Protein AF-A0A815EQN2-F1 (afdb_monomer)

Secondary structure (DSSP, 8-state):
-HHHHHHHHHHHHHHHHHHHGGGGGGSTTTGGG--HHHHHHHHHHSTT---HHHHHHHHHHTHHHHHT-SSHHHHHHHHHHTTHHHHTHHHHHHHHHHHHS---HHHHHHHHHHHHHHHHHHTS---HHHHHHHHHHHHSHHHHHHS-HHHHHHHHHHS------

Nearest PDB structures (foldseek):
  8kde-assembly1_G  TM=2.205E-01  e=4.064E+00  Chlamydomonas reinhardtii

Foldseek 3Di:
DLVVVVVVVVVVLVVVVVLCVLCPCQQLQNLVVDDLVSLVSLPVVQPPDPDSVVLVVLSVVCNVVSNPDPGLVVVLVVCVVVVCCVVNVVNNSSSVVVVPDPNPPPVVVVLSVVLVVVCVVVVDPDDPVVSVVVSVCVVVVVVVVVDDVVVVVVVVVPPPDPPPD

Radius of gyration: 22.88 Å; Cα contacts (8 Å, |Δi|>4): 79; chains: 1; bounding box: 59×30×54 Å

Sequence (165 aa):
MMDQLKSEYIDLLKALEEKLKPFSCLWPSKIPDFRKEDAEQIKIIVPGIDSSDLLYYDVQLLIDDLQNCSSIRDVMVLFSQHNYQKSYSRLYRVYVFIYTLPVTVASNEKAFSRLKLIKNYLRSKIFDERLMDLILCSSEKDLVDSLNLDELVTTWNTKPRRFLV

Solvent-accessible surface area (backbone atoms only — not comparable to full-atom values): 9677 Å² total; per-residue (Å²): 102,73,71,52,54,50,47,56,46,52,52,50,47,52,55,46,52,63,71,44,54,64,56,60,40,73,38,31,91,36,39,90,73,60,47,67,68,44,27,49,54,44,40,75,71,45,87,90,54,91,51,38,68,59,45,40,50,56,48,62,76,39,41,73,68,41,47,72,29,93,43,75,66,47,46,56,49,50,36,64,75,70,56,36,52,72,83,39,42,62,59,43,49,53,54,50,50,63,69,70,44,87,77,59,61,66,68,52,53,51,50,53,50,50,50,52,48,54,47,61,73,65,69,57,91,68,57,69,68,67,50,50,54,51,47,51,51,63,72,42,37,73,61,55,74,67,52,60,62,68,61,50,53,53,59,57,66,70,49,84,80,80,76,85,126

Mean predicted aligned error: 11.0 Å

Organism: NCBI:txid392030

pLDDT: mean 80.05, std 9.51, range [40.53, 91.0]

Structure (mmCIF, N/CA/C/O backbone):
data_AF-A0A815EQN2-F1
#
_entry.id   AF-A0A815EQN2-F1
#
loop_
_atom_site.group_PDB
_atom_site.id
_atom_site.type_symbol
_atom_site.label_atom_id
_atom_site.label_alt_id
_atom_site.label_comp_id
_atom_site.label_asym_id
_atom_site.label_entity_id
_atom_site.label_seq_id
_atom_site.pdbx_PDB_ins_code
_atom_site.Cartn_x
_atom_site.Cartn_y
_atom_site.Cartn_z
_atom_site.occupancy
_atom_site.B_iso_or_equiv
_atom_site.auth_seq_id
_atom_site.auth_comp_id
_atom_site.auth_asym_id
_atom_site.auth_atom_id
_atom_site.pdbx_PDB_model_num
ATOM 1 N N . MET A 1 1 ? -3.879 -9.001 27.480 1.00 63.19 1 MET A N 1
ATOM 2 C CA . MET A 1 1 ? -4.800 -8.581 26.403 1.00 63.19 1 MET A CA 1
ATOM 3 C C . MET A 1 1 ? -4.253 -7.405 25.583 1.00 63.19 1 MET A C 1
ATOM 5 O O . MET A 1 1 ? -3.713 -7.700 24.539 1.00 63.19 1 MET A O 1
ATOM 9 N N . MET A 1 2 ? -4.230 -6.126 26.014 1.00 66.69 2 MET A N 1
ATOM 10 C CA . MET A 1 2 ? -3.655 -5.043 25.161 1.00 66.69 2 MET A CA 1
ATOM 11 C C . MET A 1 2 ? -2.153 -5.225 24.873 1.00 66.69 2 MET A C 1
ATOM 13 O O . MET A 1 2 ? -1.731 -5.065 23.735 1.00 66.69 2 MET A O 1
ATOM 17 N N . ASP A 1 3 ? -1.354 -5.579 25.883 1.00 69.88 3 ASP A N 1
ATOM 18 C CA . ASP A 1 3 ? 0.088 -5.803 25.692 1.00 69.88 3 ASP A CA 1
ATOM 19 C C . ASP A 1 3 ? 0.368 -7.065 24.868 1.00 69.88 3 ASP A C 1
ATOM 21 O O . ASP A 1 3 ? 1.317 -7.101 24.096 1.00 69.88 3 ASP A O 1
ATOM 25 N N . GLN A 1 4 ? -0.518 -8.059 24.957 1.00 72.25 4 GLN A N 1
ATOM 26 C CA . GLN A 1 4 ? -0.467 -9.263 24.130 1.00 72.25 4 GLN A CA 1
ATOM 27 C C . GLN A 1 4 ? -0.814 -8.949 22.668 1.00 72.25 4 GLN A C 1
ATOM 29 O O . GLN A 1 4 ? -0.058 -9.315 21.782 1.00 72.25 4 GLN A O 1
ATOM 34 N N . LEU A 1 5 ? -1.879 -8.177 22.422 1.00 69.69 5 LEU A N 1
ATOM 35 C CA . LEU A 1 5 ? -2.274 -7.747 21.077 1.00 69.69 5 LEU A CA 1
ATOM 36 C C . LEU A 1 5 ? -1.205 -6.855 20.435 1.00 69.69 5 LEU A C 1
ATOM 38 O O . LEU A 1 5 ? -0.946 -6.950 19.242 1.00 69.69 5 LEU A O 1
ATOM 42 N N . LYS A 1 6 ? -0.544 -6.007 21.235 1.00 72.44 6 LYS A N 1
ATOM 43 C CA . LYS A 1 6 ? 0.628 -5.241 20.792 1.00 72.44 6 LYS A CA 1
ATOM 44 C C . LYS A 1 6 ? 1.806 -6.146 20.449 1.00 72.44 6 LYS A C 1
ATOM 46 O O . LYS A 1 6 ? 2.453 -5.887 19.446 1.00 72.44 6 LYS A O 1
ATOM 51 N N . SER A 1 7 ? 2.090 -7.165 21.261 1.00 75.50 7 SER A N 1
ATOM 52 C CA . SER A 1 7 ? 3.171 -8.120 20.989 1.00 75.50 7 SER A CA 1
ATOM 53 C C . SER A 1 7 ? 2.916 -8.885 19.693 1.00 75.50 7 SER A C 1
ATOM 55 O O . SER A 1 7 ? 3.743 -8.828 18.792 1.00 75.50 7 SER A O 1
ATOM 57 N N . GLU A 1 8 ? 1.740 -9.504 19.557 1.00 78.75 8 GLU A N 1
ATOM 58 C CA . GLU A 1 8 ? 1.330 -10.230 18.347 1.00 78.75 8 GLU A CA 1
ATOM 59 C C . GLU A 1 8 ? 1.381 -9.322 17.110 1.00 78.75 8 GLU A C 1
ATOM 61 O O . GLU A 1 8 ? 1.864 -9.720 16.054 1.00 78.75 8 GLU A O 1
ATOM 66 N N . TYR A 1 9 ? 0.955 -8.065 17.249 1.00 74.38 9 TYR A N 1
ATOM 67 C CA . TYR A 1 9 ? 1.032 -7.082 16.174 1.00 74.38 9 TYR A CA 1
ATOM 68 C C . TYR A 1 9 ? 2.471 -6.691 15.809 1.00 74.38 9 TYR A C 1
ATOM 70 O O . TYR A 1 9 ? 2.791 -6.591 14.628 1.00 74.38 9 TYR A O 1
ATOM 78 N N . ILE A 1 10 ? 3.351 -6.479 16.792 1.00 77.19 10 ILE A N 1
ATOM 79 C CA . ILE A 1 10 ? 4.775 -6.205 16.545 1.00 77.19 10 ILE A CA 1
ATOM 80 C C . ILE A 1 10 ? 5.420 -7.390 15.821 1.00 77.19 10 ILE A C 1
ATOM 82 O O . ILE A 1 10 ? 6.218 -7.185 14.908 1.00 77.19 10 ILE A O 1
ATOM 86 N N . ASP A 1 11 ? 5.062 -8.616 16.192 1.00 81.50 11 ASP A N 1
ATOM 87 C CA . ASP A 1 11 ? 5.580 -9.820 15.547 1.00 81.50 11 ASP A CA 1
ATOM 88 C C . ASP A 1 11 ? 5.057 -9.956 14.107 1.00 81.50 11 ASP A C 1
ATOM 90 O O . ASP A 1 11 ? 5.833 -10.264 13.199 1.00 81.50 11 ASP A O 1
ATOM 94 N N . LEU A 1 12 ? 3.785 -9.620 13.861 1.00 79.56 12 LEU A N 1
ATOM 95 C CA . LEU A 1 12 ? 3.228 -9.517 12.508 1.00 79.56 12 LEU A CA 1
ATOM 96 C C . LEU A 1 12 ? 3.915 -8.429 11.678 1.00 79.56 12 LEU A C 1
ATOM 98 O O . LEU A 1 12 ? 4.218 -8.67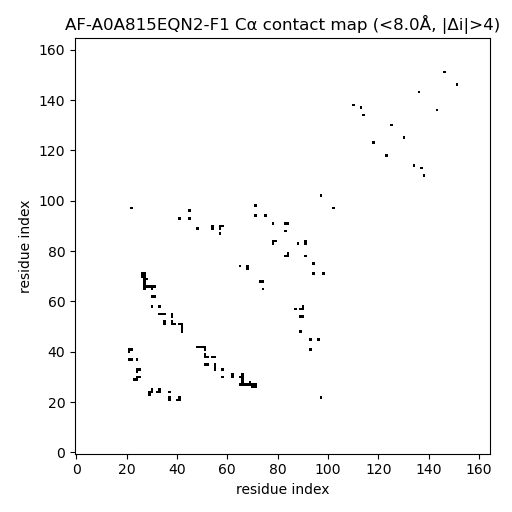0 10.511 1.00 79.56 12 LEU A O 1
ATOM 102 N N . LEU A 1 13 ? 4.183 -7.257 12.259 1.00 73.69 13 LEU A N 1
ATOM 103 C CA . LEU A 1 13 ? 4.896 -6.178 11.575 1.00 73.69 13 LEU A CA 1
ATOM 104 C C . LEU A 1 13 ? 6.311 -6.596 11.197 1.00 73.69 13 LEU A C 1
ATOM 106 O O . LEU A 1 13 ? 6.696 -6.402 10.050 1.00 73.69 13 LEU A O 1
ATOM 110 N N . LYS A 1 14 ? 7.057 -7.219 12.113 1.00 79.56 14 LYS A N 1
ATOM 111 C CA . LYS A 1 14 ? 8.397 -7.743 11.814 1.00 79.56 14 LYS A CA 1
ATOM 112 C C . LYS A 1 14 ? 8.344 -8.770 10.687 1.00 79.56 14 LYS A C 1
ATOM 114 O O . LYS A 1 14 ? 9.111 -8.669 9.736 1.00 79.56 14 LYS A O 1
ATOM 119 N N . ALA A 1 15 ? 7.412 -9.722 10.755 1.00 81.06 15 ALA A N 1
ATOM 120 C CA . ALA A 1 15 ? 7.241 -10.729 9.711 1.00 81.06 15 ALA A CA 1
ATOM 121 C C . ALA A 1 15 ? 6.865 -10.105 8.355 1.00 81.06 15 ALA A C 1
ATOM 123 O O . ALA A 1 15 ? 7.302 -10.580 7.305 1.00 81.06 15 ALA A O 1
ATOM 124 N N . LEU A 1 16 ? 6.061 -9.040 8.366 1.00 75.94 16 LEU A N 1
ATOM 125 C CA . LEU A 1 16 ? 5.688 -8.297 7.169 1.00 75.94 16 LEU A CA 1
ATOM 126 C C . LEU A 1 16 ? 6.883 -7.508 6.619 1.00 75.94 16 LEU A C 1
ATOM 128 O O . LEU A 1 16 ? 7.169 -7.626 5.435 1.00 75.94 16 LEU A O 1
ATOM 132 N N . GLU A 1 17 ? 7.630 -6.789 7.456 1.00 77.06 17 GLU A N 1
ATOM 133 C CA . GLU A 1 17 ? 8.863 -6.093 7.064 1.00 77.06 17 GLU A CA 1
ATOM 134 C C . GLU A 1 17 ? 9.874 -7.048 6.427 1.00 77.06 17 GLU A C 1
ATOM 136 O O . GLU A 1 17 ? 10.435 -6.731 5.379 1.00 77.06 17 GLU A O 1
ATOM 141 N N . GLU A 1 18 ? 10.061 -8.245 6.990 1.00 80.88 18 GLU A N 1
ATOM 142 C CA . GLU A 1 18 ? 10.927 -9.265 6.394 1.00 80.88 18 GLU A CA 1
ATOM 143 C C . GLU A 1 18 ? 10.459 -9.697 5.007 1.00 80.88 18 GLU A C 1
ATOM 145 O O . GLU A 1 18 ? 11.268 -9.769 4.081 1.00 80.88 18 GLU A O 1
ATOM 150 N N . LYS A 1 19 ? 9.152 -9.926 4.846 1.00 79.75 19 LYS A N 1
ATOM 151 C CA . LYS A 1 19 ? 8.551 -10.255 3.547 1.00 79.75 19 LYS A CA 1
ATOM 152 C C . LYS A 1 19 ? 8.585 -9.089 2.562 1.00 79.75 19 LYS A C 1
ATOM 154 O O . LYS A 1 19 ? 8.493 -9.324 1.362 1.00 79.75 19 LYS A O 1
ATOM 159 N N . LEU A 1 20 ? 8.713 -7.854 3.047 1.00 78.56 20 LEU A N 1
ATOM 160 C CA . LEU A 1 20 ? 8.768 -6.650 2.222 1.00 78.56 20 LEU A CA 1
ATOM 161 C C . LEU A 1 20 ? 10.184 -6.208 1.844 1.00 78.56 20 LEU A C 1
ATOM 163 O O . LEU A 1 20 ? 10.317 -5.397 0.927 1.00 78.56 20 LEU A O 1
ATOM 167 N N . LYS A 1 21 ? 11.234 -6.757 2.475 1.00 80.44 21 LYS A N 1
ATOM 168 C CA . LYS A 1 21 ? 12.644 -6.496 2.116 1.00 80.44 21 LYS A CA 1
ATOM 169 C C . LYS A 1 21 ? 12.901 -6.532 0.594 1.00 80.44 21 LYS A C 1
ATOM 171 O O . LYS A 1 21 ? 13.560 -5.603 0.116 1.00 80.44 21 LYS A O 1
ATOM 176 N N . PRO A 1 22 ? 12.344 -7.490 -0.180 1.00 82.44 22 PRO A N 1
ATOM 177 C CA . PRO A 1 22 ? 12.545 -7.556 -1.630 1.00 82.44 22 PRO A CA 1
ATOM 178 C C . PRO A 1 22 ? 12.003 -6.358 -2.416 1.00 82.44 22 PRO A C 1
ATOM 180 O O . PRO A 1 22 ? 12.491 -6.077 -3.499 1.00 82.44 22 PRO A O 1
ATOM 183 N N . PHE A 1 23 ? 11.022 -5.615 -1.894 1.00 82.31 23 PHE A N 1
ATOM 184 C CA . PHE A 1 23 ? 10.476 -4.442 -2.589 1.00 82.31 23 PHE A CA 1
ATOM 185 C C . PHE A 1 23 ? 11.299 -3.173 -2.355 1.00 82.31 23 PHE A C 1
ATOM 187 O O . PHE A 1 23 ? 11.044 -2.163 -3.004 1.00 82.31 23 PHE A O 1
ATOM 194 N N . SER A 1 24 ? 12.286 -3.192 -1.451 1.00 80.81 24 SER A N 1
ATOM 195 C CA . SER A 1 24 ? 13.073 -2.000 -1.102 1.00 80.81 24 SER A CA 1
ATOM 196 C C . SER A 1 24 ? 13.859 -1.406 -2.279 1.00 80.81 24 SER A C 1
ATOM 198 O O . SER A 1 24 ? 14.152 -0.209 -2.269 1.00 80.81 24 SER A O 1
ATOM 200 N N . CYS A 1 25 ? 14.153 -2.207 -3.306 1.00 83.50 25 CYS A N 1
ATOM 201 C CA . CYS A 1 25 ? 14.785 -1.778 -4.554 1.00 83.50 25 CYS A CA 1
ATOM 202 C C . CYS A 1 25 ? 13.841 -1.002 -5.492 1.00 83.50 25 CYS A C 1
ATOM 204 O O . CYS A 1 25 ? 14.311 -0.343 -6.406 1.00 83.50 25 CYS A O 1
ATOM 206 N N . LEU A 1 26 ? 12.523 -1.015 -5.259 1.00 84.38 26 LEU A N 1
ATOM 207 C CA . LEU A 1 26 ? 11.534 -0.310 -6.094 1.00 84.38 26 LEU A CA 1
ATOM 208 C C . LEU A 1 26 ? 11.273 1.135 -5.653 1.00 84.38 26 LEU A C 1
ATOM 210 O O . LEU A 1 26 ? 10.407 1.820 -6.209 1.00 84.38 26 LEU A O 1
ATOM 214 N N . TRP A 1 27 ? 11.993 1.599 -4.631 1.00 84.56 27 TRP A N 1
ATOM 215 C CA . TRP A 1 27 ? 11.969 2.998 -4.231 1.00 84.56 27 TRP A CA 1
ATOM 216 C C . TRP A 1 27 ? 12.683 3.833 -5.293 1.00 84.56 27 TRP A C 1
ATOM 218 O O . TRP A 1 27 ? 13.767 3.431 -5.710 1.00 84.56 27 TRP A O 1
ATOM 228 N N . PRO A 1 28 ? 12.161 5.017 -5.667 1.00 83.50 28 PRO A N 1
ATOM 229 C CA . PRO A 1 28 ? 12.796 5.886 -6.661 1.00 83.50 28 PRO A CA 1
ATOM 230 C C . PRO A 1 28 ? 14.300 6.115 -6.452 1.00 83.50 28 PRO A C 1
ATOM 232 O O . PRO A 1 28 ? 15.070 6.118 -7.400 1.00 83.50 28 PRO A O 1
ATOM 235 N N . SER A 1 29 ? 14.746 6.218 -5.198 1.00 83.12 29 SER A N 1
ATOM 236 C CA . SER A 1 29 ? 16.158 6.412 -4.849 1.00 83.12 29 SER A CA 1
ATOM 237 C C . SER A 1 29 ? 17.050 5.178 -5.016 1.00 83.12 29 SER A C 1
ATOM 239 O O . SER A 1 29 ? 18.267 5.321 -5.055 1.00 83.12 29 SER A O 1
ATOM 241 N N . LYS A 1 30 ? 16.472 3.974 -5.064 1.00 85.25 30 LYS A N 1
ATOM 242 C CA . LYS A 1 30 ? 17.183 2.686 -5.155 1.00 85.25 30 LYS A CA 1
ATOM 243 C C . LYS A 1 30 ? 16.887 1.924 -6.444 1.00 85.25 30 LYS A C 1
ATOM 245 O O . LYS A 1 30 ? 17.515 0.902 -6.697 1.00 85.25 30 LYS A O 1
ATOM 250 N N . ILE A 1 31 ? 15.969 2.433 -7.263 1.00 85.19 31 ILE A N 1
ATOM 251 C CA . ILE A 1 31 ? 15.591 1.814 -8.529 1.00 85.19 31 ILE A CA 1
ATOM 252 C C . ILE A 1 31 ? 16.741 1.679 -9.538 1.00 85.19 31 ILE A C 1
ATOM 254 O O . ILE A 1 31 ? 16.728 0.683 -10.260 1.00 85.19 31 ILE A O 1
ATOM 258 N N . PRO A 1 32 ? 17.770 2.561 -9.560 1.00 83.62 32 PRO A N 1
ATOM 259 C CA . PRO A 1 32 ? 18.944 2.367 -10.415 1.00 83.62 32 P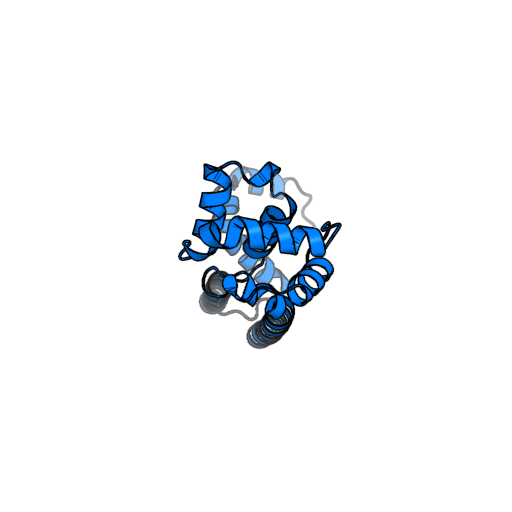RO A CA 1
ATOM 260 C C . PRO A 1 32 ? 19.676 1.040 -10.170 1.00 83.62 32 PRO A C 1
ATOM 262 O O . PRO A 1 32 ? 20.255 0.475 -11.095 1.00 83.62 32 PRO A O 1
ATOM 265 N N . ASP A 1 33 ? 19.613 0.513 -8.945 1.00 85.12 33 ASP A N 1
ATOM 266 C CA . ASP A 1 33 ? 20.300 -0.716 -8.542 1.00 85.12 33 ASP A CA 1
ATOM 267 C C . ASP A 1 33 ? 19.465 -1.988 -8.782 1.00 85.12 33 ASP A C 1
ATOM 269 O O . ASP A 1 33 ? 19.879 -3.073 -8.369 1.00 85.12 33 ASP A O 1
ATOM 273 N N . PHE A 1 34 ? 18.297 -1.882 -9.429 1.00 87.19 34 PHE A N 1
ATOM 274 C CA . PHE A 1 34 ? 17.364 -2.996 -9.617 1.00 87.19 34 PHE A CA 1
ATOM 275 C C . PHE A 1 34 ? 17.954 -4.115 -10.490 1.00 87.19 34 PHE A C 1
ATOM 277 O O . PHE A 1 34 ? 18.317 -3.894 -11.653 1.00 87.19 34 PHE A O 1
ATOM 284 N N . ARG A 1 35 ? 18.008 -5.340 -9.950 1.00 87.19 35 ARG A N 1
ATOM 285 C CA . ARG A 1 35 ? 18.583 -6.519 -10.620 1.00 87.19 35 ARG A CA 1
ATOM 286 C C . ARG A 1 35 ? 17.524 -7.524 -11.049 1.00 87.19 35 ARG A C 1
ATOM 288 O O . ARG A 1 35 ? 16.364 -7.482 -10.647 1.00 87.19 35 ARG A O 1
ATOM 295 N N . LYS A 1 36 ? 17.952 -8.492 -11.863 1.00 86.06 36 LYS A N 1
ATOM 296 C CA . LYS A 1 36 ? 17.099 -9.617 -12.263 1.00 86.06 36 LYS A CA 1
ATOM 297 C C . LYS A 1 36 ? 16.693 -10.487 -11.075 1.00 86.06 36 LYS A C 1
ATOM 299 O O . LYS A 1 36 ? 15.549 -10.928 -11.029 1.00 86.06 36 LYS A O 1
ATOM 304 N N . GLU A 1 37 ? 17.588 -10.675 -10.101 1.00 86.31 37 GLU A N 1
ATOM 305 C CA . GLU A 1 37 ? 17.280 -11.445 -8.890 1.00 86.31 37 GLU A CA 1
ATOM 306 C C . GLU A 1 37 ? 16.121 -10.815 -8.095 1.00 86.31 37 GLU A C 1
ATOM 308 O O . GLU A 1 37 ? 15.257 -11.524 -7.578 1.00 86.31 37 GLU A O 1
ATOM 313 N N . ASP A 1 38 ? 16.045 -9.482 -8.055 1.00 86.38 38 ASP A N 1
ATOM 314 C CA . ASP A 1 38 ? 14.963 -8.768 -7.371 1.00 86.38 38 ASP A CA 1
ATOM 315 C C . ASP A 1 38 ? 13.611 -9.021 -8.055 1.00 86.38 38 ASP A C 1
ATOM 317 O O . ASP A 1 38 ? 12.597 -9.259 -7.395 1.00 86.38 38 ASP A O 1
ATOM 321 N N . ALA A 1 39 ? 13.593 -9.046 -9.391 1.00 85.81 39 ALA A N 1
ATOM 322 C CA . ALA A 1 39 ? 12.390 -9.349 -10.164 1.00 85.81 39 ALA A CA 1
ATOM 323 C C . ALA A 1 39 ? 11.881 -10.783 -9.926 1.00 85.81 39 ALA A C 1
ATOM 325 O O . ALA A 1 39 ? 10.667 -11.017 -9.918 1.00 85.81 39 ALA A O 1
ATOM 326 N N . GLU A 1 40 ? 12.782 -11.744 -9.707 1.00 86.69 40 GLU A N 1
ATOM 327 C CA . GLU A 1 40 ? 12.418 -13.114 -9.330 1.00 86.69 40 GLU A CA 1
ATOM 328 C C . GLU A 1 40 ? 11.779 -13.164 -7.939 1.00 86.69 40 GLU A C 1
ATOM 330 O O . GLU A 1 40 ? 10.730 -13.792 -7.767 1.00 86.69 40 GLU A O 1
ATOM 335 N N . GLN A 1 41 ? 12.346 -12.444 -6.966 1.00 85.81 41 GLN A N 1
ATOM 336 C CA . GLN A 1 41 ? 11.777 -12.355 -5.618 1.00 85.81 41 GLN A CA 1
ATOM 337 C C . GLN A 1 41 ? 10.394 -11.691 -5.626 1.00 85.81 41 GLN A C 1
ATOM 339 O O . GLN A 1 41 ? 9.462 -12.185 -4.986 1.00 85.81 41 GLN A O 1
ATOM 344 N N . ILE A 1 42 ? 10.223 -10.614 -6.396 1.00 85.88 42 ILE A N 1
ATOM 345 C CA . ILE A 1 42 ? 8.939 -9.913 -6.529 1.00 85.88 42 ILE A CA 1
ATOM 346 C C . ILE A 1 42 ? 7.880 -10.817 -7.165 1.00 85.88 42 ILE A C 1
ATOM 348 O O . ILE A 1 42 ? 6.736 -10.826 -6.705 1.00 85.88 42 ILE A O 1
ATOM 352 N N . LYS A 1 43 ? 8.246 -11.619 -8.173 1.00 86.19 43 LYS A N 1
ATOM 353 C CA . LYS A 1 43 ? 7.325 -12.568 -8.818 1.00 86.19 43 LYS A CA 1
ATOM 354 C C . LYS A 1 43 ? 6.768 -13.607 -7.838 1.00 86.19 43 LYS A C 1
ATOM 356 O O . LYS A 1 43 ? 5.614 -14.002 -7.977 1.00 86.19 43 LYS A O 1
ATOM 361 N N . ILE A 1 44 ? 7.560 -14.046 -6.858 1.00 85.31 44 ILE A N 1
ATOM 362 C CA . ILE A 1 44 ? 7.106 -15.008 -5.839 1.00 85.31 44 ILE A CA 1
ATOM 363 C C . ILE A 1 44 ? 6.029 -14.387 -4.940 1.00 85.31 44 ILE A C 1
ATOM 365 O O . ILE A 1 44 ? 5.107 -15.078 -4.509 1.00 85.31 44 ILE A O 1
ATOM 369 N N . ILE A 1 45 ? 6.142 -13.089 -4.651 1.00 83.94 45 ILE A N 1
ATOM 370 C CA . ILE A 1 45 ? 5.288 -12.413 -3.671 1.00 83.94 45 ILE A CA 1
ATOM 371 C C . ILE A 1 45 ? 4.032 -11.824 -4.318 1.00 83.94 45 ILE A C 1
ATOM 373 O O . ILE A 1 45 ? 2.949 -11.901 -3.738 1.00 83.94 45 ILE A O 1
ATOM 377 N N . VAL A 1 46 ? 4.162 -11.221 -5.503 1.00 84.94 46 VAL A N 1
ATOM 378 C CA . VAL A 1 46 ? 3.057 -10.526 -6.170 1.00 84.94 46 VAL A CA 1
ATOM 379 C C . VAL A 1 46 ? 2.294 -11.499 -7.075 1.00 84.94 46 VAL A C 1
ATOM 381 O O . VAL A 1 46 ? 2.833 -11.959 -8.085 1.00 84.94 46 VAL A O 1
ATOM 384 N N . PRO A 1 47 ? 1.017 -11.795 -6.776 1.00 81.19 47 PRO A N 1
ATOM 385 C CA . PRO A 1 47 ? 0.247 -12.747 -7.560 1.00 81.19 47 PRO A CA 1
ATOM 386 C C . PRO A 1 47 ? -0.071 -12.207 -8.963 1.00 81.19 47 PRO A C 1
ATOM 388 O O . PRO A 1 47 ? -0.534 -11.075 -9.138 1.00 81.19 47 PRO A O 1
ATOM 391 N N . GLY A 1 48 ? 0.104 -13.067 -9.969 1.00 80.31 48 GLY A N 1
ATOM 392 C CA . GLY A 1 48 ? -0.259 -12.794 -11.362 1.00 80.31 48 GLY A CA 1
ATOM 393 C C . GLY A 1 48 ? 0.797 -12.047 -12.179 1.00 80.31 48 GLY A C 1
ATOM 394 O O . GLY A 1 48 ? 0.432 -11.374 -13.142 1.00 80.31 48 GLY A O 1
ATOM 395 N N . ILE A 1 49 ? 2.074 -12.142 -11.797 1.00 83.75 49 ILE A N 1
ATOM 396 C CA . ILE A 1 49 ? 3.207 -11.767 -12.653 1.00 83.75 49 ILE A CA 1
ATOM 397 C C . ILE A 1 49 ? 3.678 -13.005 -13.424 1.00 83.75 49 ILE A C 1
ATOM 399 O O . ILE A 1 49 ? 4.215 -13.949 -12.843 1.00 83.75 49 ILE A O 1
ATOM 403 N N . ASP A 1 50 ? 3.514 -12.983 -14.745 1.00 81.06 50 ASP A N 1
ATOM 404 C CA . ASP A 1 50 ? 3.799 -14.146 -15.595 1.00 81.06 50 ASP A CA 1
ATOM 405 C C . ASP A 1 50 ? 5.311 -14.356 -15.813 1.00 81.06 50 ASP A C 1
ATOM 407 O O . ASP A 1 50 ? 5.819 -15.482 -15.774 1.00 81.06 50 ASP A O 1
ATOM 411 N N . SER A 1 51 ? 6.079 -13.273 -15.971 1.00 85.12 51 SER A N 1
ATOM 412 C CA . SER A 1 51 ? 7.515 -13.328 -16.292 1.00 85.12 51 SER A CA 1
ATOM 413 C C . SER A 1 51 ? 8.316 -12.274 -15.526 1.00 85.12 51 SER A C 1
ATOM 415 O O . SER A 1 51 ? 8.026 -11.083 -15.627 1.00 85.12 51 SER A O 1
ATOM 417 N N . SER A 1 52 ? 9.346 -12.716 -14.795 1.00 86.25 52 SER A N 1
ATOM 418 C CA . SER A 1 52 ? 10.284 -11.852 -14.060 1.00 86.25 52 SER A CA 1
ATOM 419 C C . SER A 1 52 ? 11.187 -11.056 -15.004 1.00 86.25 52 SER A C 1
ATOM 421 O O . SER A 1 52 ? 11.395 -9.870 -14.777 1.00 86.25 52 SER A O 1
ATOM 423 N N . ASP A 1 53 ? 11.645 -11.653 -16.110 1.00 87.12 53 ASP A N 1
ATOM 424 C CA . ASP A 1 53 ? 12.463 -10.947 -17.107 1.00 87.12 53 ASP A CA 1
ATOM 425 C C . ASP A 1 53 ? 11.736 -9.735 -17.698 1.00 87.12 53 ASP A C 1
ATOM 427 O O . ASP A 1 53 ? 12.311 -8.658 -17.813 1.00 87.12 53 ASP A O 1
ATOM 431 N N . LEU A 1 54 ? 10.450 -9.884 -18.035 1.00 86.94 54 LEU A N 1
ATOM 432 C CA . LEU A 1 54 ? 9.656 -8.779 -18.576 1.00 86.94 54 LEU A CA 1
ATOM 433 C C . LEU A 1 54 ? 9.463 -7.664 -17.548 1.00 86.94 54 LEU A C 1
ATOM 435 O O . LEU A 1 54 ? 9.516 -6.499 -17.916 1.00 86.94 54 LEU A O 1
ATOM 439 N N . LEU A 1 55 ? 9.287 -8.009 -16.268 1.00 88.00 55 LEU A N 1
ATOM 440 C CA . LEU A 1 55 ? 9.252 -7.016 -15.195 1.00 88.00 55 LEU A CA 1
ATOM 441 C C . LEU A 1 55 ? 10.583 -6.257 -15.101 1.00 88.00 55 LEU A C 1
ATOM 443 O O . LEU A 1 55 ? 10.577 -5.037 -14.976 1.00 88.00 55 LEU A O 1
ATOM 447 N N . TYR A 1 56 ? 11.714 -6.959 -15.198 1.00 89.69 56 TYR A N 1
ATOM 448 C CA . TYR A 1 56 ? 13.034 -6.331 -15.198 1.00 89.69 56 TYR A CA 1
ATOM 449 C C . TYR A 1 56 ? 13.210 -5.349 -16.362 1.00 89.69 56 TYR A C 1
ATOM 451 O O . TYR A 1 56 ? 13.668 -4.226 -16.152 1.00 89.69 56 TYR A O 1
ATOM 459 N N . TYR A 1 57 ? 12.792 -5.730 -17.571 1.00 89.12 57 TYR A N 1
ATOM 460 C CA . TYR A 1 57 ? 12.834 -4.825 -18.719 1.00 89.12 57 TYR A CA 1
ATOM 461 C C . TYR A 1 57 ? 11.872 -3.639 -18.575 1.00 89.12 57 TYR A C 1
ATOM 463 O O . TYR A 1 57 ? 12.261 -2.525 -18.911 1.00 89.12 57 TYR A O 1
ATOM 471 N N . ASP A 1 58 ? 10.665 -3.843 -18.035 1.00 89.88 58 ASP A N 1
ATOM 472 C CA . ASP A 1 58 ? 9.716 -2.752 -17.764 1.00 89.88 58 ASP A CA 1
ATOM 473 C C . ASP A 1 58 ? 10.326 -1.707 -16.811 1.00 89.88 58 ASP A C 1
ATOM 475 O O . ASP A 1 58 ? 10.191 -0.507 -17.044 1.00 89.88 58 ASP A O 1
ATOM 479 N N . VAL A 1 59 ? 11.021 -2.157 -15.756 1.00 89.19 59 VAL A N 1
ATOM 480 C CA . VAL A 1 59 ? 11.714 -1.268 -14.806 1.00 89.19 59 VAL A CA 1
ATOM 481 C C . VAL A 1 59 ? 12.866 -0.536 -15.485 1.00 89.19 59 VAL A C 1
ATOM 483 O O . VAL A 1 59 ? 12.985 0.674 -15.322 1.00 89.19 59 VAL A O 1
ATOM 486 N N . GLN A 1 60 ? 13.686 -1.236 -16.273 1.00 89.88 60 GLN A N 1
ATOM 487 C CA . GLN A 1 60 ? 14.825 -0.612 -16.950 1.00 89.88 60 GLN A CA 1
ATOM 488 C C . GLN A 1 60 ? 14.415 0.416 -18.008 1.00 89.88 60 GLN A C 1
ATOM 490 O O . GLN A 1 60 ? 15.076 1.438 -18.157 1.00 89.88 60 GLN A O 1
ATOM 495 N N . LEU A 1 61 ? 13.305 0.187 -18.712 1.00 89.38 61 LEU A N 1
ATOM 496 C CA . LEU A 1 61 ? 12.778 1.144 -19.689 1.00 89.38 61 LEU A CA 1
ATOM 497 C C . LEU A 1 61 ? 12.277 2.441 -19.045 1.00 89.38 61 LEU A C 1
ATOM 499 O O . LEU A 1 61 ? 12.327 3.489 -19.680 1.00 89.38 61 LEU A O 1
ATOM 503 N N . LEU A 1 62 ? 11.781 2.368 -17.809 1.00 88.81 62 LEU A N 1
ATOM 504 C CA . LEU A 1 62 ? 11.209 3.501 -17.080 1.00 88.81 62 LEU A CA 1
ATOM 505 C C . LEU A 1 62 ? 12.129 4.029 -15.977 1.00 88.81 62 LEU A C 1
ATOM 507 O O . LEU A 1 62 ? 11.699 4.847 -15.168 1.00 88.81 62 LEU A O 1
ATOM 511 N N . ILE A 1 63 ? 13.383 3.578 -15.916 1.00 88.38 63 ILE A N 1
ATOM 512 C CA . ILE A 1 63 ? 14.271 3.876 -14.789 1.00 88.38 63 ILE A CA 1
ATOM 513 C C . ILE A 1 63 ? 14.485 5.381 -14.612 1.00 88.38 63 ILE A C 1
ATOM 515 O O . ILE A 1 63 ? 14.447 5.876 -13.486 1.00 88.38 63 ILE A O 1
ATOM 519 N N . ASP A 1 64 ? 14.592 6.112 -15.725 1.00 87.62 64 ASP A N 1
ATOM 520 C CA . ASP A 1 64 ? 14.778 7.559 -15.735 1.00 87.62 64 ASP A CA 1
ATOM 521 C C . ASP A 1 64 ? 13.541 8.314 -15.235 1.00 87.62 64 ASP A C 1
ATOM 523 O O . ASP A 1 64 ? 13.652 9.256 -14.452 1.00 87.62 64 ASP A O 1
ATOM 527 N N . ASP A 1 65 ? 12.349 7.874 -15.629 1.00 86.69 65 ASP A N 1
ATOM 528 C CA . ASP A 1 65 ? 11.086 8.460 -15.174 1.00 86.69 65 ASP A CA 1
ATOM 529 C C . ASP A 1 65 ? 10.838 8.157 -13.687 1.00 86.69 65 ASP A C 1
ATOM 531 O O . ASP A 1 65 ? 10.367 9.006 -12.922 1.00 86.69 65 ASP A O 1
ATOM 535 N N . LEU A 1 66 ? 11.191 6.945 -13.254 1.00 86.19 66 LEU A N 1
ATOM 536 C CA . LEU A 1 66 ? 10.986 6.476 -11.888 1.00 86.19 66 LEU A CA 1
ATOM 537 C C . LEU A 1 66 ? 11.964 7.110 -10.898 1.00 86.19 66 LEU A C 1
ATOM 539 O O . LEU A 1 66 ? 11.528 7.487 -9.812 1.00 86.19 66 LEU A O 1
ATOM 543 N N . GLN A 1 67 ? 13.246 7.272 -11.247 1.00 87.62 67 GLN A N 1
ATOM 544 C CA . GLN A 1 67 ? 14.238 7.899 -10.358 1.00 87.62 67 GLN A CA 1
ATOM 545 C C . GLN A 1 67 ? 13.944 9.384 -10.093 1.00 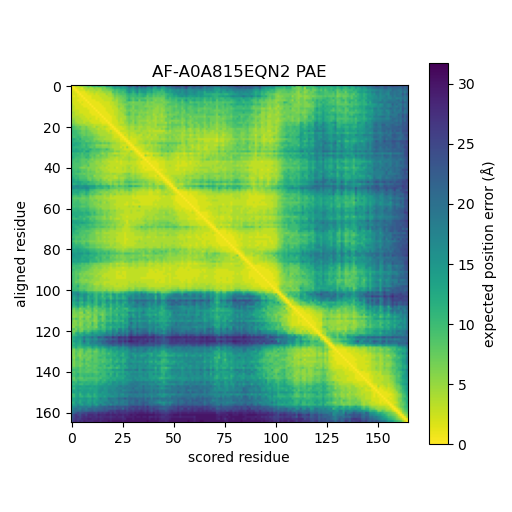87.62 67 GLN A C 1
ATOM 547 O O . GLN A 1 67 ? 14.313 9.913 -9.047 1.00 87.62 67 GLN A O 1
ATOM 552 N N . ASN A 1 68 ? 13.244 10.048 -11.020 1.00 87.50 68 ASN A N 1
ATOM 553 C CA . ASN A 1 68 ? 12.836 11.446 -10.883 1.00 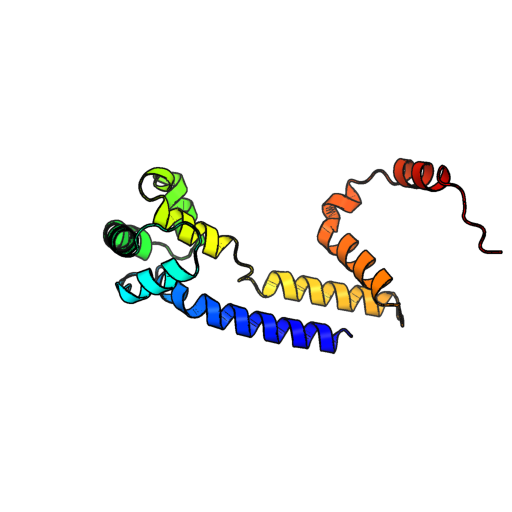87.50 68 ASN A CA 1
ATOM 554 C C . ASN A 1 68 ? 11.682 11.641 -9.882 1.00 87.50 68 ASN A C 1
ATOM 556 O O . ASN A 1 68 ? 11.382 12.771 -9.491 1.00 87.50 68 ASN A O 1
ATOM 560 N N . CYS A 1 69 ? 11.024 10.562 -9.450 1.00 86.81 69 CYS A N 1
ATOM 561 C CA . CYS A 1 69 ? 9.957 10.623 -8.459 1.00 86.81 69 CYS A CA 1
ATOM 562 C C . CYS A 1 69 ? 10.526 10.773 -7.038 1.00 86.81 69 CYS A C 1
ATOM 564 O O . CYS A 1 69 ? 11.477 10.097 -6.658 1.00 86.81 69 CYS A O 1
ATOM 566 N N . SER A 1 70 ? 9.909 11.609 -6.196 1.00 83.38 70 SER A N 1
ATOM 567 C CA . SER A 1 70 ? 10.358 11.768 -4.801 1.00 83.38 70 SER A CA 1
ATOM 568 C C . SER A 1 70 ? 9.793 10.689 -3.868 1.00 83.38 70 SER A C 1
ATOM 570 O O . SER A 1 70 ? 10.373 10.368 -2.829 1.00 83.38 70 SER A O 1
ATOM 572 N N . SER A 1 71 ? 8.657 10.100 -4.246 1.00 85.19 71 SER A N 1
ATOM 573 C CA . SER A 1 71 ? 7.936 9.111 -3.453 1.00 85.19 71 SER A CA 1
ATOM 574 C C . SER A 1 71 ? 7.208 8.086 -4.326 1.00 85.19 71 SER A C 1
ATOM 576 O O . SER A 1 71 ? 6.932 8.321 -5.500 1.00 85.19 71 SER A O 1
ATOM 578 N N . ILE A 1 72 ? 6.807 6.958 -3.728 1.00 84.31 72 ILE A N 1
ATOM 579 C CA . ILE A 1 72 ? 5.962 5.945 -4.395 1.00 84.31 72 ILE A CA 1
ATOM 580 C C . ILE A 1 72 ? 4.610 6.539 -4.826 1.00 84.31 72 ILE A C 1
ATOM 582 O O . ILE A 1 72 ? 4.032 6.126 -5.829 1.00 84.31 72 ILE A O 1
ATOM 586 N N . ARG A 1 73 ? 4.097 7.538 -4.095 1.00 85.25 73 ARG A N 1
ATOM 587 C CA . ARG A 1 73 ? 2.876 8.252 -4.489 1.00 85.25 73 ARG A CA 1
ATOM 588 C C . ARG A 1 73 ? 3.070 8.962 -5.827 1.00 85.25 73 ARG A C 1
ATOM 590 O O . ARG A 1 73 ? 2.175 8.894 -6.663 1.00 85.25 73 ARG A O 1
ATOM 597 N N . ASP A 1 74 ? 4.219 9.596 -6.032 1.00 87.94 74 ASP A N 1
ATOM 598 C CA . ASP A 1 74 ? 4.513 10.309 -7.279 1.00 87.94 74 ASP A CA 1
ATOM 599 C C . ASP A 1 74 ? 4.618 9.335 -8.452 1.00 87.94 74 ASP A C 1
ATOM 601 O O . ASP A 1 74 ? 4.081 9.614 -9.520 1.00 87.94 74 ASP A O 1
ATOM 605 N N . VAL A 1 75 ? 5.175 8.141 -8.217 1.00 88.38 75 VAL A N 1
ATOM 606 C CA . VAL A 1 75 ? 5.160 7.052 -9.205 1.00 88.38 75 VAL A CA 1
ATOM 607 C C . VAL A 1 75 ? 3.720 6.710 -9.605 1.00 88.38 75 VAL A C 1
ATOM 609 O O . VAL A 1 75 ? 3.396 6.648 -10.787 1.00 88.38 75 VAL A O 1
ATOM 612 N N . MET A 1 76 ? 2.803 6.562 -8.647 1.00 87.75 76 MET A N 1
ATOM 613 C CA . MET A 1 76 ? 1.394 6.271 -8.955 1.00 87.75 76 MET A CA 1
ATOM 614 C C . MET A 1 76 ? 0.703 7.399 -9.741 1.00 87.75 76 MET A C 1
ATOM 616 O O . MET A 1 76 ? -0.141 7.136 -10.608 1.00 87.75 76 MET A O 1
ATOM 620 N N . VAL A 1 77 ? 1.069 8.654 -9.467 1.00 88.62 77 VAL A N 1
ATOM 621 C CA . VAL A 1 77 ? 0.591 9.820 -10.223 1.00 88.62 77 VAL A CA 1
ATOM 622 C C . VAL A 1 77 ? 1.126 9.785 -11.656 1.00 88.62 77 VAL A C 1
ATOM 624 O O . VAL A 1 77 ? 0.333 9.924 -12.586 1.00 88.62 77 VAL A O 1
ATOM 627 N N . LEU A 1 78 ? 2.416 9.494 -11.845 1.00 89.06 78 LEU A N 1
ATOM 628 C CA . LEU A 1 78 ? 3.057 9.358 -13.156 1.00 89.06 78 LEU A CA 1
ATOM 629 C C . LEU A 1 78 ? 2.358 8.290 -14.009 1.00 89.06 78 LEU A C 1
ATOM 631 O O . LEU A 1 78 ? 1.972 8.549 -15.150 1.00 89.06 78 LEU A O 1
ATOM 635 N N . PHE A 1 79 ? 2.080 7.116 -13.435 1.00 89.00 79 PHE A N 1
ATOM 636 C CA . PHE A 1 79 ? 1.365 6.044 -14.141 1.00 89.00 79 PHE A CA 1
ATOM 637 C C . PHE A 1 79 ? -0.031 6.463 -14.609 1.00 89.00 79 PHE A C 1
ATOM 639 O O . PHE A 1 79 ? -0.496 6.012 -15.660 1.00 89.00 79 PHE A O 1
ATOM 646 N N . SER A 1 80 ? -0.694 7.318 -13.832 1.00 87.00 80 SER A N 1
ATOM 647 C CA . SER A 1 80 ? -2.029 7.831 -14.143 1.00 87.00 80 SER A CA 1
ATOM 648 C C . SER A 1 80 ? -1.985 8.946 -15.192 1.00 87.00 80 SER A C 1
ATOM 650 O O . SER A 1 80 ? -2.841 8.986 -16.070 1.00 87.00 80 SER A O 1
ATOM 652 N N . GLN A 1 81 ? -0.975 9.817 -15.147 1.00 86.94 81 GLN A N 1
ATOM 653 C CA . GLN A 1 81 ? -0.801 10.920 -16.098 1.00 86.94 81 GLN A CA 1
ATOM 654 C C . GLN A 1 81 ? -0.419 10.429 -17.498 1.00 86.94 81 GLN A C 1
ATOM 656 O O . GLN A 1 81 ? -0.966 10.907 -18.490 1.00 86.94 81 GLN A O 1
ATOM 661 N N . HIS A 1 82 ? 0.475 9.442 -17.583 1.00 83.81 82 HIS A N 1
ATOM 662 C CA . HIS A 1 82 ? 0.988 8.930 -18.857 1.00 83.81 82 HIS A CA 1
ATOM 663 C C . HIS A 1 82 ? 0.217 7.713 -19.399 1.00 83.81 82 HIS A C 1
ATOM 665 O O . HIS A 1 82 ? 0.601 7.140 -20.417 1.00 83.81 82 HIS A O 1
ATOM 671 N N . ASN A 1 83 ? -0.878 7.297 -18.745 1.00 82.00 83 ASN A N 1
ATOM 672 C CA . ASN A 1 83 ? -1.654 6.093 -19.089 1.00 82.00 83 ASN A CA 1
ATOM 673 C C . ASN A 1 83 ? -0.812 4.798 -19.171 1.00 82.00 83 ASN A C 1
ATOM 675 O O . ASN A 1 83 ? -1.178 3.835 -19.852 1.00 82.00 83 ASN A O 1
ATOM 679 N N . TYR A 1 84 ? 0.291 4.730 -18.421 1.00 85.94 84 TYR A N 1
ATOM 680 C CA . TYR A 1 84 ? 1.198 3.576 -18.373 1.00 85.94 84 TYR A CA 1
ATOM 681 C C . TYR A 1 84 ? 0.586 2.334 -17.721 1.00 85.94 84 TYR A C 1
ATOM 683 O O . TYR A 1 84 ? 1.128 1.241 -17.855 1.00 85.94 84 TYR A O 1
ATOM 691 N N . GLN A 1 85 ? -0.585 2.467 -17.097 1.00 82.50 85 GLN A N 1
ATOM 692 C CA . GLN A 1 85 ? -1.341 1.367 -16.490 1.00 82.50 85 GLN A CA 1
ATOM 693 C C . GLN A 1 85 ? -1.576 0.191 -17.455 1.00 82.50 85 GLN A C 1
ATOM 695 O O . GLN A 1 85 ? -1.545 -0.966 -17.036 1.00 82.50 85 GLN A O 1
ATOM 700 N N . LYS A 1 86 ? -1.809 0.475 -18.746 1.00 82.69 86 LYS A N 1
ATOM 701 C CA . LYS A 1 86 ? -2.037 -0.564 -19.766 1.00 82.69 86 LYS A CA 1
ATOM 702 C C . LYS A 1 86 ? -0.734 -1.089 -20.361 1.00 82.69 86 LYS A C 1
ATOM 704 O O . LYS A 1 86 ? -0.579 -2.299 -20.483 1.00 82.69 86 LYS A O 1
ATOM 709 N N . SER A 1 87 ? 0.186 -0.191 -20.710 1.00 84.44 87 SER A N 1
ATOM 710 C CA . SER A 1 87 ? 1.456 -0.545 -21.359 1.00 84.44 87 SER A CA 1
ATOM 711 C C . SER A 1 87 ? 2.396 -1.311 -20.425 1.00 84.44 87 SER A C 1
ATOM 713 O O . SER A 1 87 ? 3.038 -2.265 -20.851 1.00 84.44 87 SER A O 1
ATOM 715 N N . TYR A 1 88 ? 2.408 -0.949 -19.140 1.00 87.94 88 TYR A N 1
ATOM 716 C CA . TYR A 1 88 ? 3.263 -1.523 -18.100 1.00 87.94 88 TYR A CA 1
ATOM 717 C C . TYR A 1 88 ? 2.420 -2.130 -16.975 1.00 87.94 88 TYR A C 1
ATOM 719 O O . TYR A 1 88 ? 2.596 -1.836 -15.790 1.00 87.94 88 TYR A O 1
ATOM 727 N N . SER A 1 89 ? 1.469 -2.990 -17.348 1.00 87.62 89 SER A N 1
ATOM 728 C CA . SER A 1 89 ? 0.508 -3.590 -16.415 1.00 87.62 89 SER A CA 1
ATOM 729 C C . SER A 1 89 ? 1.171 -4.398 -15.293 1.00 87.62 89 SER A C 1
ATOM 731 O O . SER A 1 89 ? 0.680 -4.392 -14.166 1.00 87.62 89 SER A O 1
ATOM 733 N N . ARG A 1 90 ? 2.311 -5.051 -15.560 1.00 89.94 90 ARG A N 1
ATOM 734 C CA . ARG A 1 90 ? 3.094 -5.791 -14.553 1.00 89.94 90 ARG A CA 1
ATOM 735 C C . ARG A 1 90 ? 3.657 -4.854 -13.491 1.00 89.94 90 ARG A C 1
ATOM 737 O O . ARG A 1 90 ? 3.391 -5.046 -12.308 1.00 89.94 90 ARG A O 1
ATOM 744 N N . LEU A 1 91 ? 4.380 -3.822 -13.921 1.00 88.88 91 LEU A N 1
ATOM 745 C CA . LEU A 1 91 ? 4.988 -2.845 -13.024 1.00 88.88 91 LEU A CA 1
ATOM 746 C C . LEU A 1 91 ? 3.926 -2.060 -12.243 1.00 88.88 91 LEU A C 1
ATOM 748 O O . LEU A 1 91 ? 4.043 -1.893 -11.030 1.00 88.88 91 LEU A O 1
ATOM 752 N N . TYR A 1 92 ? 2.832 -1.676 -12.904 1.00 89.38 92 TYR A N 1
ATOM 7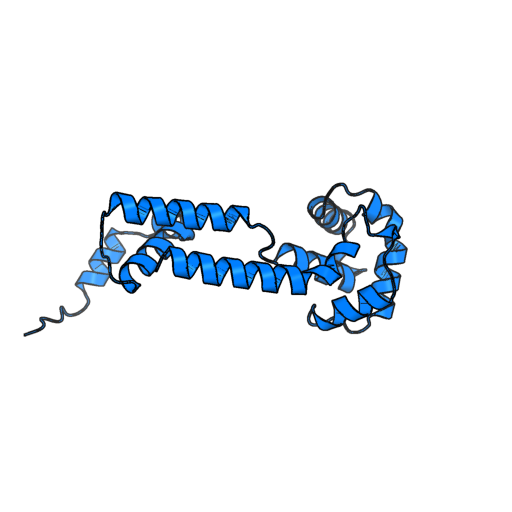53 C CA . TYR A 1 92 ? 1.697 -1.038 -12.242 1.00 89.38 92 TYR A CA 1
ATOM 754 C C . TYR A 1 92 ? 1.103 -1.925 -11.139 1.00 89.38 92 TYR A C 1
ATOM 756 O O . TYR A 1 92 ? 0.853 -1.448 -10.035 1.00 89.38 92 TYR A O 1
ATOM 764 N N . ARG A 1 93 ? 0.926 -3.229 -11.393 1.00 88.88 93 ARG A N 1
ATOM 765 C CA . ARG A 1 93 ? 0.422 -4.172 -10.380 1.00 88.88 93 ARG A CA 1
ATOM 766 C C . ARG A 1 93 ? 1.352 -4.294 -9.181 1.00 88.88 93 ARG A C 1
ATOM 768 O O . ARG A 1 93 ? 0.854 -4.370 -8.062 1.00 88.88 93 ARG A O 1
ATOM 775 N N . VAL A 1 94 ? 2.667 -4.281 -9.395 1.00 89.00 94 VAL A N 1
ATOM 776 C CA . VAL A 1 94 ? 3.647 -4.268 -8.298 1.00 89.00 94 VAL A CA 1
ATOM 777 C C . VAL A 1 94 ? 3.474 -3.013 -7.442 1.00 89.00 94 VAL A C 1
ATOM 779 O O . VAL A 1 94 ? 3.366 -3.119 -6.222 1.00 89.00 94 VAL A O 1
ATOM 782 N N . TYR A 1 95 ? 3.369 -1.834 -8.058 1.00 87.94 95 TYR A N 1
ATOM 783 C CA . TYR A 1 95 ? 3.180 -0.590 -7.309 1.00 87.94 95 TYR A CA 1
ATOM 784 C C . TYR A 1 95 ? 1.824 -0.506 -6.606 1.00 87.94 95 TYR A C 1
ATOM 786 O O . TYR A 1 95 ? 1.769 -0.067 -5.458 1.00 87.94 95 TYR A O 1
ATOM 794 N N . VAL A 1 96 ? 0.745 -0.992 -7.228 1.00 87.25 96 VAL A N 1
ATOM 795 C CA . VAL A 1 96 ? -0.559 -1.139 -6.563 1.00 87.25 96 VAL A CA 1
ATOM 796 C C . VAL A 1 96 ? -0.437 -2.068 -5.362 1.00 87.25 96 VAL A C 1
ATOM 798 O O . VAL A 1 96 ? -0.914 -1.719 -4.288 1.00 87.25 96 VAL A O 1
ATOM 801 N N . PHE A 1 97 ? 0.239 -3.209 -5.509 1.00 86.81 97 PHE A N 1
ATOM 802 C CA . PHE A 1 97 ? 0.451 -4.147 -4.410 1.00 86.81 97 PHE A CA 1
ATOM 803 C C . PHE A 1 97 ? 1.168 -3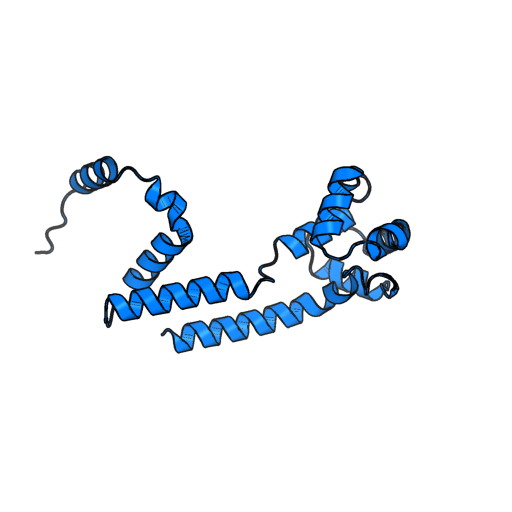.467 -3.237 1.00 86.81 97 PHE A C 1
ATOM 805 O O . PHE A 1 97 ? 0.646 -3.477 -2.124 1.00 86.81 97 PHE A O 1
ATOM 812 N N . ILE A 1 98 ? 2.282 -2.773 -3.494 1.00 83.38 98 ILE A N 1
ATOM 813 C CA . ILE A 1 98 ? 3.012 -1.990 -2.481 1.00 83.38 98 ILE A CA 1
ATOM 814 C C . ILE A 1 98 ? 2.120 -0.926 -1.835 1.00 83.38 98 ILE A C 1
ATOM 816 O O . ILE A 1 98 ? 2.175 -0.737 -0.622 1.00 83.38 98 ILE A O 1
ATOM 820 N N . TYR A 1 99 ? 1.275 -0.257 -2.618 1.00 79.50 99 TYR A N 1
ATOM 821 C CA . TYR A 1 99 ? 0.373 0.778 -2.115 1.00 79.50 99 TYR A CA 1
ATOM 822 C C . TYR A 1 99 ? -0.764 0.217 -1.248 1.00 79.50 99 TYR A C 1
ATOM 824 O O . TYR A 1 99 ? -1.208 0.874 -0.310 1.00 79.50 99 TYR A O 1
ATOM 832 N N . THR A 1 100 ? -1.234 -0.995 -1.551 1.00 78.81 100 THR A N 1
ATOM 833 C CA . THR A 1 100 ? -2.267 -1.693 -0.767 1.00 78.81 100 THR A CA 1
ATOM 834 C C . THR A 1 100 ? -1.722 -2.380 0.479 1.00 78.81 100 THR A C 1
ATOM 836 O O . THR A 1 100 ? -2.493 -2.713 1.379 1.00 78.81 100 THR A O 1
ATOM 839 N N . LEU A 1 101 ? -0.410 -2.612 0.547 1.00 75.25 101 LEU A N 1
ATOM 840 C CA . LEU A 1 101 ? 0.203 -3.214 1.719 1.00 75.25 101 LEU A CA 1
ATOM 841 C C . LEU A 1 101 ? 0.064 -2.267 2.921 1.00 75.25 101 LEU A C 1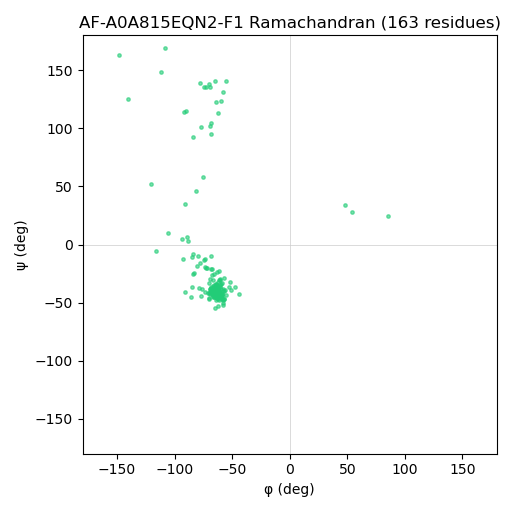
ATOM 843 O O . LEU A 1 101 ? 0.239 -1.054 2.778 1.00 75.25 101 LEU A O 1
ATOM 847 N N . PRO A 1 102 ? -0.207 -2.796 4.128 1.00 60.69 102 PRO A N 1
ATOM 848 C CA . PRO A 1 102 ? -0.317 -2.000 5.345 1.00 60.69 102 PRO A CA 1
ATOM 849 C C . PRO A 1 102 ? 1.075 -1.560 5.838 1.00 60.69 102 PRO A C 1
ATOM 851 O O . PRO A 1 102 ? 1.480 -1.868 6.954 1.00 60.69 102 PRO A O 1
ATOM 854 N N . VAL A 1 103 ? 1.834 -0.849 4.997 1.00 58.12 103 VAL A N 1
ATOM 855 C CA . VAL A 1 103 ? 3.192 -0.357 5.293 1.00 58.12 103 VAL A CA 1
ATOM 856 C C . VAL A 1 103 ? 3.151 0.805 6.294 1.00 58.12 103 VAL A C 1
ATOM 858 O O . VAL A 1 103 ? 4.129 1.092 6.979 1.00 58.12 103 VAL A O 1
ATOM 861 N N . THR A 1 104 ? 2.009 1.486 6.439 1.00 56.00 104 THR A N 1
ATOM 862 C CA . THR A 1 104 ? 1.893 2.631 7.348 1.00 56.00 104 THR A CA 1
ATOM 863 C C . THR A 1 104 ? 1.604 2.183 8.782 1.00 56.00 104 THR A C 1
ATOM 865 O O . THR A 1 104 ? 0.446 2.086 9.195 1.00 56.00 104 THR A O 1
ATOM 868 N N . VAL A 1 105 ? 2.662 2.001 9.575 1.00 55.41 105 VAL A N 1
ATOM 869 C CA . VAL A 1 105 ? 2.596 1.774 11.034 1.00 55.41 105 VAL A CA 1
ATOM 870 C C . VAL A 1 105 ? 1.746 2.852 11.743 1.00 55.41 105 VAL A C 1
ATOM 872 O O . VAL A 1 105 ? 1.008 2.552 12.680 1.00 55.41 105 VAL A O 1
ATOM 875 N N . ALA A 1 106 ? 1.746 4.087 11.224 1.00 55.62 106 ALA A N 1
ATOM 876 C CA . ALA A 1 106 ? 1.039 5.238 11.791 1.00 55.62 106 ALA A CA 1
ATOM 877 C C . ALA A 1 106 ? -0.497 5.089 11.874 1.00 55.62 106 ALA A C 1
ATOM 879 O O . ALA A 1 106 ? -1.103 5.489 12.872 1.00 55.62 106 ALA A O 1
ATOM 880 N N . SER A 1 107 ? -1.151 4.505 10.859 1.00 57.78 107 SER A N 1
ATOM 881 C CA . SER A 1 107 ? -2.612 4.291 10.881 1.00 57.78 107 SER A CA 1
ATOM 882 C C . SER A 1 107 ? -3.018 3.330 12.000 1.00 57.78 107 SER A C 1
ATOM 884 O O . SER A 1 107 ? -4.048 3.511 12.654 1.00 57.78 107 SER A O 1
ATOM 886 N N . ASN A 1 108 ? -2.154 2.361 12.286 1.00 60.19 108 ASN A N 1
ATOM 887 C CA . ASN A 1 108 ? -2.404 1.322 13.272 1.00 60.19 108 ASN A CA 1
ATOM 888 C C . ASN A 1 108 ? -2.035 1.789 14.689 1.00 60.19 108 ASN A C 1
ATOM 890 O O . ASN A 1 108 ? -2.789 1.532 15.626 1.00 60.19 108 ASN A O 1
ATOM 894 N N . GLU A 1 109 ? -0.967 2.576 14.867 1.00 67.56 109 GLU A N 1
ATOM 895 C CA . GLU A 1 109 ? -0.681 3.258 16.144 1.00 67.56 109 GLU A CA 1
ATOM 896 C C . GLU A 1 109 ? -1.834 4.172 16.576 1.00 67.56 109 GLU A C 1
ATOM 898 O O . GLU A 1 109 ? -2.212 4.205 17.754 1.00 67.56 109 GLU A O 1
ATOM 903 N N . LYS A 1 110 ? -2.461 4.861 15.614 1.00 68.81 110 LYS A N 1
ATOM 904 C CA . LYS A 1 110 ? -3.671 5.653 15.854 1.00 68.81 110 LYS A CA 1
ATOM 905 C C . LYS A 1 110 ? -4.832 4.778 16.344 1.00 68.81 110 LYS A C 1
ATOM 907 O O . LYS A 1 110 ? -5.531 5.186 17.276 1.00 68.81 110 LYS A O 1
ATOM 912 N N . ALA A 1 111 ? -5.015 3.577 15.789 1.00 68.44 111 ALA A N 1
ATOM 913 C CA . ALA A 1 111 ? -6.023 2.618 16.253 1.00 68.44 111 ALA A CA 1
ATOM 914 C C . ALA A 1 111 ? -5.732 2.117 17.681 1.00 68.44 111 ALA A C 1
ATOM 916 O O . ALA A 1 111 ? -6.617 2.144 18.539 1.00 68.44 111 ALA A O 1
ATOM 917 N N . PHE A 1 112 ? -4.479 1.771 17.993 1.00 70.81 112 PHE A N 1
ATOM 918 C CA . PHE A 1 112 ? -4.067 1.382 19.348 1.00 70.81 112 PHE A CA 1
ATOM 919 C C . PHE A 1 112 ? -4.222 2.511 20.375 1.00 70.81 112 PHE A C 1
ATOM 921 O O . PHE A 1 112 ? -4.593 2.261 21.526 1.00 70.81 112 PHE A O 1
ATOM 928 N N . SER A 1 113 ? -3.968 3.758 19.972 1.00 76.62 113 SER A N 1
ATOM 929 C CA . SER A 1 113 ? -4.182 4.935 20.817 1.00 76.62 113 SER A CA 1
ATOM 930 C C . SER A 1 113 ? -5.669 5.134 21.133 1.00 76.62 113 SER A C 1
ATOM 932 O O . SER A 1 113 ? -6.038 5.297 22.299 1.00 76.62 113 SER A O 1
ATOM 934 N N . ARG A 1 114 ? -6.546 5.006 20.127 1.00 75.00 114 ARG A N 1
ATOM 935 C CA . ARG A 1 114 ? -8.009 5.023 20.318 1.00 75.00 114 ARG A CA 1
ATOM 936 C C . ARG A 1 114 ? -8.477 3.904 21.246 1.00 75.00 114 ARG A C 1
ATOM 938 O O . ARG A 1 114 ? -9.239 4.160 22.173 1.00 75.00 114 ARG A O 1
ATOM 945 N N . LEU A 1 115 ? -7.963 2.693 21.065 1.00 75.88 115 LEU A N 1
ATOM 946 C CA . LEU A 1 115 ? -8.272 1.539 21.912 1.00 75.88 115 LEU A CA 1
ATOM 947 C C . LEU A 1 115 ? -7.858 1.778 23.372 1.00 75.88 115 LEU A C 1
ATOM 949 O O . LEU A 1 115 ? -8.621 1.490 24.299 1.00 75.88 115 LEU A O 1
ATOM 953 N N . LYS A 1 116 ? -6.677 2.371 23.592 1.00 78.75 116 LYS A N 1
ATOM 954 C CA . LYS A 1 116 ? -6.216 2.786 24.924 1.00 78.75 116 LYS A CA 1
ATOM 955 C C . LYS A 1 116 ? -7.147 3.833 25.542 1.00 78.75 116 LYS A C 1
ATOM 957 O O . LYS A 1 116 ? -7.460 3.721 26.726 1.00 78.75 116 LYS A O 1
ATOM 962 N N . LEU A 1 117 ? -7.618 4.808 24.761 1.00 78.88 117 LEU A N 1
ATOM 963 C CA . LEU A 1 117 ? -8.587 5.810 25.219 1.00 78.88 117 LEU A CA 1
ATOM 964 C C . LEU A 1 117 ? -9.934 5.182 25.595 1.00 78.88 117 LEU A C 1
ATOM 966 O O . LEU A 1 117 ? -10.419 5.447 26.691 1.00 78.88 117 LEU A O 1
ATOM 970 N N . ILE A 1 118 ? -10.498 4.310 24.753 1.00 75.00 118 ILE A N 1
ATOM 971 C CA . ILE A 1 118 ? -11.770 3.612 25.022 1.00 75.00 118 ILE A CA 1
ATOM 972 C C . ILE A 1 118 ? -11.668 2.796 26.315 1.00 75.00 118 ILE A C 1
ATOM 974 O O . ILE A 1 118 ? -12.531 2.895 27.189 1.00 75.00 118 ILE A O 1
ATOM 978 N N . LYS A 1 119 ? -10.578 2.037 26.483 1.00 73.38 119 LYS A N 1
ATOM 979 C CA . LYS A 1 119 ? -10.353 1.224 27.684 1.00 73.38 119 LYS A CA 1
ATOM 980 C C . LYS A 1 119 ? -10.192 2.077 28.945 1.00 73.38 119 LYS A C 1
ATOM 982 O O . LYS A 1 119 ? -10.742 1.728 29.988 1.00 73.38 119 LYS A O 1
ATOM 987 N N . ASN A 1 120 ? -9.462 3.190 28.854 1.00 77.25 120 ASN A N 1
ATOM 988 C CA . ASN A 1 120 ? -9.275 4.113 29.974 1.00 77.25 120 ASN A CA 1
ATOM 989 C C . ASN A 1 120 ? -10.579 4.825 30.353 1.00 77.25 120 ASN A C 1
ATOM 991 O O . ASN A 1 120 ? -10.885 4.927 31.539 1.00 77.25 120 ASN A O 1
ATOM 995 N N . TYR A 1 121 ? -11.348 5.279 29.359 1.00 74.25 121 TYR A N 1
ATOM 996 C CA . TYR A 1 121 ? -12.633 5.950 29.556 1.00 74.25 121 TYR A CA 1
ATOM 997 C C . TYR A 1 121 ? -13.658 5.019 30.210 1.00 74.25 121 TYR A C 1
ATOM 999 O O . TYR A 1 121 ? -14.288 5.388 31.197 1.00 74.25 121 TYR A O 1
ATOM 1007 N N . LEU A 1 122 ? -13.771 3.781 29.717 1.00 69.19 122 LEU A N 1
ATOM 1008 C CA . LEU A 1 122 ? -14.704 2.785 30.254 1.00 69.19 122 LEU A CA 1
ATOM 1009 C C . LEU A 1 122 ? -14.197 2.102 31.536 1.00 69.19 122 LEU A C 1
ATOM 1011 O O . LEU A 1 122 ? -14.962 1.389 32.180 1.00 69.19 122 LEU A O 1
ATOM 1015 N N . ARG A 1 123 ? -12.925 2.319 31.913 1.00 66.12 123 ARG A N 1
ATOM 1016 C CA . ARG A 1 123 ? -12.276 1.856 33.156 1.00 66.12 123 ARG A CA 1
ATOM 1017 C C . ARG A 1 123 ? -12.509 0.369 33.465 1.00 66.12 123 ARG A C 1
ATOM 1019 O O . ARG A 1 123 ? -12.646 -0.024 34.622 1.00 66.12 123 ARG A O 1
ATOM 1026 N N . SER A 1 124 ? -12.594 -0.463 32.430 1.00 56.03 124 SER A N 1
ATOM 1027 C CA . SER A 1 124 ? -13.271 -1.753 32.527 1.00 56.03 124 SER A CA 1
ATOM 1028 C C . SER A 1 124 ? -12.352 -2.974 32.428 1.00 56.03 124 SER A C 1
ATOM 1030 O O . SER A 1 124 ? -11.374 -3.006 31.677 1.00 56.03 124 SER A O 1
ATOM 1032 N N . LYS A 1 125 ? -12.752 -4.043 33.133 1.00 60.06 125 LYS A N 1
ATOM 1033 C CA . LYS A 1 125 ? -12.455 -5.441 32.771 1.00 60.06 125 LYS A CA 1
ATOM 1034 C C . LYS A 1 125 ? -13.458 -5.925 31.700 1.00 60.06 125 LYS A C 1
ATOM 1036 O O . LYS A 1 125 ? -14.089 -6.959 31.888 1.00 60.06 125 LYS A O 1
ATOM 1041 N N . ILE A 1 126 ? -13.724 -5.133 30.653 1.00 60.88 126 ILE A N 1
ATOM 1042 C CA . ILE A 1 126 ? -14.659 -5.545 29.588 1.00 60.88 126 ILE A CA 1
ATOM 1043 C C . ILE A 1 126 ? -14.148 -6.859 28.968 1.00 60.88 126 ILE A C 1
ATOM 1045 O O . ILE A 1 126 ? -12.964 -6.955 28.651 1.00 60.88 126 ILE A O 1
ATOM 1049 N N . PHE A 1 127 ? -15.044 -7.844 28.835 1.00 61.53 127 PHE A N 1
ATOM 1050 C CA . PHE A 1 127 ? -14.817 -9.084 28.085 1.00 61.53 127 PHE A CA 1
ATOM 1051 C C . PHE A 1 127 ? -14.407 -8.765 26.644 1.00 61.53 127 PHE A C 1
ATOM 1053 O O . PHE A 1 127 ? -14.958 -7.838 26.045 1.00 61.53 127 PHE A O 1
ATOM 1060 N N . ASP A 1 128 ? -13.466 -9.538 26.102 1.00 69.75 128 ASP A N 1
ATOM 1061 C CA . ASP A 1 128 ? -12.785 -9.248 24.836 1.00 69.75 128 ASP A CA 1
ATOM 1062 C C . ASP A 1 128 ? -13.756 -8.949 23.678 1.00 69.75 128 ASP A C 1
ATOM 1064 O O . ASP A 1 128 ? -13.534 -7.984 22.951 1.00 69.75 128 ASP A O 1
ATOM 1068 N N . GLU A 1 129 ? -14.882 -9.664 23.572 1.00 75.75 129 GLU A N 1
ATOM 1069 C CA . GLU A 1 129 ? -15.892 -9.467 22.514 1.00 75.75 129 GLU A CA 1
ATOM 1070 C C . GLU A 1 129 ? -16.460 -8.042 22.472 1.00 75.75 129 GLU A C 1
ATOM 1072 O O . GLU A 1 129 ? -16.390 -7.368 21.447 1.00 75.75 129 GLU A O 1
ATOM 1077 N N . ARG A 1 130 ? -16.936 -7.514 23.606 1.00 78.25 130 ARG A N 1
ATOM 1078 C CA . ARG A 1 130 ? -17.531 -6.167 23.644 1.00 78.25 130 ARG A CA 1
ATOM 1079 C C . ARG A 1 130 ? -16.495 -5.069 23.394 1.00 78.25 130 ARG A C 1
ATOM 1081 O O . ARG A 1 130 ? -16.852 -3.983 22.938 1.00 78.25 130 ARG A O 1
ATOM 1088 N N . LEU A 1 131 ? -15.219 -5.314 23.708 1.00 77.56 131 LEU A N 1
ATOM 1089 C CA . LEU A 1 131 ? -14.156 -4.379 23.339 1.00 77.56 131 LEU A CA 1
ATOM 1090 C C . LEU A 1 131 ? -13.916 -4.399 21.825 1.00 77.56 131 LEU A C 1
ATOM 1092 O O . LEU A 1 131 ? -13.758 -3.326 21.246 1.00 77.56 131 LEU A O 1
ATOM 1096 N N . MET A 1 132 ? -13.917 -5.579 21.198 1.00 76.00 132 MET A N 1
ATOM 1097 C CA . MET A 1 132 ? -13.771 -5.715 19.745 1.00 76.00 132 MET A CA 1
ATOM 1098 C C . MET A 1 132 ? -14.895 -4.995 18.996 1.00 76.00 132 MET A C 1
ATOM 1100 O O . MET A 1 132 ? -14.601 -4.216 18.090 1.00 76.00 132 MET A O 1
ATOM 1104 N N . ASP A 1 133 ? -16.144 -5.141 19.444 1.00 82.50 133 ASP A N 1
ATOM 1105 C CA . ASP A 1 133 ? -17.290 -4.433 18.858 1.00 82.50 133 ASP A CA 1
ATOM 1106 C C . ASP A 1 133 ? -17.123 -2.905 18.929 1.00 82.50 133 ASP A C 1
ATOM 1108 O O . ASP A 1 133 ? -17.381 -2.184 17.967 1.00 82.50 133 ASP A O 1
ATOM 1112 N N . LEU A 1 134 ? -16.637 -2.386 20.063 1.00 80.62 134 LEU A N 1
ATOM 1113 C CA . LEU A 1 134 ? -16.391 -0.950 20.231 1.00 80.62 134 LEU A CA 1
ATOM 1114 C C . LEU A 1 134 ? -15.234 -0.443 19.365 1.00 80.62 134 LEU A C 1
ATOM 1116 O O . LEU A 1 134 ? -15.300 0.675 18.851 1.00 80.62 134 LEU A O 1
ATOM 1120 N N . ILE A 1 135 ? -14.175 -1.242 19.210 1.00 79.12 135 ILE A N 1
ATOM 1121 C CA . ILE A 1 135 ? -13.059 -0.911 18.321 1.00 79.12 135 ILE A CA 1
ATOM 1122 C C . ILE A 1 135 ? -13.563 -0.837 16.883 1.00 79.12 135 ILE A C 1
ATOM 1124 O O . ILE A 1 135 ? -13.276 0.160 16.221 1.00 79.12 135 ILE A O 1
ATOM 1128 N N . LEU A 1 136 ? -14.360 -1.817 16.449 1.00 81.88 136 LEU A N 1
ATOM 1129 C CA . LEU A 1 136 ? -14.964 -1.858 15.118 1.00 81.88 136 LEU A CA 1
ATOM 1130 C C . LEU A 1 136 ? -15.836 -0.622 14.857 1.00 81.88 136 LEU A C 1
ATOM 1132 O O . LEU A 1 136 ? -15.651 0.070 13.858 1.00 81.88 136 LEU A O 1
ATOM 1136 N N . CYS A 1 137 ? -16.714 -0.262 15.797 1.00 83.06 137 CYS A N 1
ATOM 1137 C CA . CYS A 1 137 ? -17.510 0.962 15.683 1.00 83.06 137 CYS A CA 1
ATOM 1138 C C . CYS A 1 137 ? -16.644 2.235 15.629 1.00 83.06 137 CYS A C 1
ATOM 1140 O O . CYS A 1 137 ? -17.034 3.234 15.030 1.00 83.06 137 CYS A O 1
ATOM 1142 N N . SER A 1 138 ? -15.469 2.228 16.268 1.00 80.81 138 SER A N 1
ATOM 1143 C CA . SER A 1 138 ? -14.555 3.376 16.285 1.00 80.81 138 SER A CA 1
ATOM 1144 C C . SER A 1 138 ? -13.639 3.470 15.056 1.00 80.81 138 SER A C 1
ATOM 1146 O O . SER A 1 138 ? -13.164 4.568 14.739 1.00 80.81 138 SER A O 1
ATOM 1148 N N . SER A 1 139 ? -13.349 2.345 14.389 1.00 78.31 139 SER A N 1
ATOM 1149 C CA . SER A 1 139 ? -12.612 2.313 13.122 1.00 78.31 139 SER A CA 1
ATOM 1150 C C . SER A 1 139 ? -13.524 2.718 11.972 1.00 78.31 139 SER A C 1
ATOM 1152 O O . SER A 1 139 ? -13.149 3.589 11.195 1.00 78.31 139 SER A O 1
ATOM 1154 N N . GLU A 1 140 ? -14.749 2.195 11.958 1.00 83.38 140 GLU A N 1
ATOM 1155 C CA . GLU A 1 140 ? -15.777 2.465 10.949 1.00 83.38 140 GLU A CA 1
ATOM 1156 C C . GLU A 1 140 ? -16.680 3.640 11.335 1.00 83.38 140 GLU A C 1
ATOM 1158 O O . GLU A 1 140 ? -17.882 3.637 11.073 1.00 83.38 140 GLU A O 1
ATOM 1163 N N . L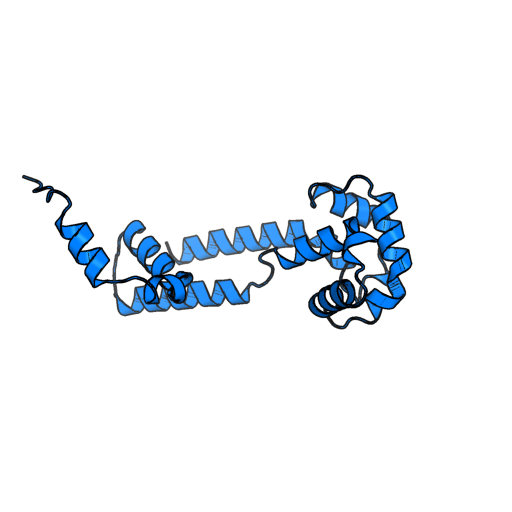YS A 1 141 ? -16.115 4.658 11.994 1.00 84.00 141 LYS A N 1
ATOM 1164 C CA . LYS A 1 141 ? -16.902 5.753 12.572 1.00 84.00 141 LYS A CA 1
ATOM 1165 C C . LYS A 1 141 ? -17.781 6.452 11.532 1.00 84.00 141 LYS A C 1
ATOM 1167 O O . LYS A 1 141 ? -18.923 6.758 11.838 1.00 84.00 141 LYS A O 1
ATOM 1172 N N . ASP A 1 142 ? -17.274 6.648 10.318 1.00 86.12 142 ASP A N 1
ATOM 1173 C CA . ASP A 1 142 ? -18.019 7.302 9.239 1.00 86.12 142 ASP A CA 1
ATOM 1174 C C . ASP A 1 142 ? -19.250 6.478 8.818 1.00 86.12 142 ASP A C 1
ATOM 1176 O O . ASP A 1 142 ? -20.321 7.033 8.576 1.00 86.12 142 ASP A O 1
ATOM 1180 N N . LEU A 1 143 ? -19.131 5.143 8.802 1.00 86.12 143 LEU A N 1
ATOM 1181 C CA . LEU A 1 143 ? -20.260 4.244 8.555 1.00 86.12 143 LEU A CA 1
ATOM 1182 C C . LEU A 1 143 ? -21.241 4.261 9.728 1.00 86.12 143 LEU A C 1
ATOM 1184 O O . LEU A 1 143 ? -22.449 4.333 9.512 1.00 86.12 143 LEU A O 1
ATOM 1188 N N . VAL A 1 144 ? -20.739 4.239 10.964 1.00 86.56 144 VAL A N 1
ATOM 1189 C CA . VAL A 1 144 ? -21.582 4.289 12.166 1.00 86.56 144 VAL A CA 1
ATOM 1190 C C . VAL A 1 144 ? -22.359 5.600 12.252 1.00 86.56 144 VAL A C 1
ATOM 1192 O O . VAL A 1 144 ? -23.549 5.579 12.549 1.00 86.56 144 VAL A O 1
ATOM 1195 N N . ASP A 1 145 ? -21.716 6.724 11.947 1.00 87.94 145 ASP A N 1
ATOM 1196 C CA . ASP A 1 145 ? -22.348 8.043 11.947 1.00 87.94 145 ASP A CA 1
ATOM 1197 C C . ASP A 1 145 ? -23.394 8.165 10.811 1.00 87.94 145 ASP A C 1
ATOM 1199 O O . ASP A 1 145 ? -24.306 8.984 10.905 1.00 87.94 145 ASP A O 1
ATOM 1203 N N . SER A 1 146 ? -23.311 7.323 9.768 1.00 91.00 146 SER A N 1
ATOM 1204 C CA . SER A 1 146 ? -24.314 7.232 8.692 1.00 91.00 146 SER A CA 1
ATOM 1205 C C . SER A 1 146 ? -25.506 6.310 8.999 1.00 91.00 146 SER A C 1
ATOM 1207 O O . SER A 1 146 ? -26.493 6.323 8.262 1.00 91.00 146 SER A O 1
ATOM 1209 N N . LEU A 1 147 ? -25.444 5.507 10.070 1.00 88.88 147 LEU A N 1
ATOM 1210 C CA . LEU A 1 147 ? -26.532 4.604 10.454 1.00 88.88 147 LEU A CA 1
ATOM 1211 C C . LEU A 1 147 ? -27.717 5.379 11.041 1.00 88.88 147 LEU A C 1
ATOM 1213 O O . LEU A 1 147 ? -27.566 6.210 11.936 1.00 88.88 147 LEU A O 1
ATOM 1217 N N . ASN A 1 148 ? -28.929 5.024 10.611 1.00 89.88 148 ASN A N 1
ATOM 1218 C CA . ASN A 1 148 ? -30.151 5.514 11.236 1.00 89.88 148 ASN A CA 1
ATOM 1219 C C . ASN A 1 148 ? -30.411 4.757 12.549 1.00 89.88 148 ASN A C 1
ATOM 1221 O O . ASN A 1 148 ? -30.901 3.625 12.555 1.00 89.88 148 ASN A O 1
ATOM 1225 N N . LEU A 1 149 ? -30.073 5.390 13.675 1.00 86.06 149 LEU A N 1
ATOM 1226 C CA . LEU A 1 149 ? -30.244 4.798 15.003 1.00 86.06 149 LEU A CA 1
ATOM 1227 C C . LEU A 1 149 ? -31.713 4.500 15.337 1.00 86.06 149 LEU A C 1
ATOM 1229 O O . LEU A 1 149 ? -31.980 3.505 16.009 1.00 86.06 149 LEU A O 1
ATOM 1233 N N . ASP A 1 150 ? -32.664 5.293 14.842 1.00 87.12 150 ASP A N 1
ATOM 1234 C CA . ASP A 1 150 ? -34.091 5.069 15.103 1.00 87.12 150 ASP A CA 1
ATOM 1235 C C . ASP A 1 150 ? -34.593 3.808 14.383 1.00 87.12 150 ASP A C 1
ATOM 1237 O O . ASP A 1 150 ? -35.309 2.977 14.955 1.00 87.12 150 ASP A O 1
ATOM 1241 N N . GLU A 1 151 ? -34.149 3.603 13.144 1.00 89.62 151 GLU A N 1
ATOM 1242 C CA . GLU A 1 151 ? -34.419 2.377 12.387 1.00 89.62 151 GLU A CA 1
ATOM 1243 C C . GLU A 1 151 ? -33.746 1.154 13.031 1.00 89.62 151 GLU A C 1
ATOM 1245 O O . GLU A 1 151 ? -34.345 0.080 13.148 1.00 89.62 151 GLU A O 1
ATOM 1250 N N . LEU A 1 152 ? -32.519 1.318 13.530 1.00 87.06 152 LEU A N 1
ATOM 1251 C CA . LEU A 1 152 ? -31.804 0.258 14.236 1.00 87.06 152 LEU A CA 1
ATOM 1252 C C . LEU A 1 152 ? -32.546 -0.165 15.514 1.00 87.06 152 LEU A C 1
ATOM 1254 O O . LEU A 1 152 ? -32.734 -1.359 15.755 1.00 87.06 152 LEU A O 1
ATOM 1258 N N . VAL A 1 153 ? -32.991 0.799 16.326 1.00 86.31 153 VAL A N 1
ATOM 1259 C CA . VAL A 1 153 ? -33.705 0.541 17.587 1.00 86.31 153 VAL A CA 1
ATOM 1260 C C . VAL A 1 153 ? -35.058 -0.113 17.327 1.00 86.31 153 VAL A C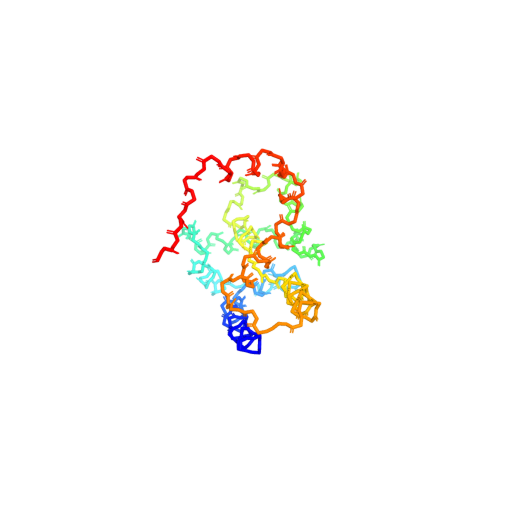 1
ATOM 1262 O O . VAL A 1 153 ? -35.429 -1.063 18.023 1.00 86.31 153 VAL A O 1
ATOM 1265 N N . THR A 1 154 ? -35.797 0.351 16.319 1.00 87.50 154 THR A N 1
ATOM 1266 C CA . THR A 1 154 ? -37.073 -0.272 15.936 1.00 87.50 154 THR A CA 1
ATOM 1267 C C . THR A 1 154 ? -36.865 -1.705 15.447 1.00 87.50 154 THR A C 1
ATOM 1269 O O . THR A 1 154 ? -37.533 -2.610 15.945 1.00 87.50 154 THR A O 1
ATOM 1272 N N . THR A 1 155 ? -35.871 -1.948 14.591 1.00 86.75 155 THR A N 1
ATOM 1273 C CA . THR A 1 155 ? -35.500 -3.293 14.111 1.00 86.75 155 THR A CA 1
ATOM 1274 C C . THR A 1 155 ? -35.003 -4.210 15.232 1.00 86.75 155 THR A C 1
ATOM 1276 O O . THR A 1 155 ? -35.247 -5.417 15.227 1.00 86.75 155 THR A O 1
ATOM 1279 N N . TRP A 1 156 ? -34.309 -3.666 16.231 1.00 82.88 156 TRP A N 1
ATOM 1280 C CA . TRP A 1 156 ? -33.899 -4.443 17.398 1.00 82.88 156 TRP A CA 1
ATOM 1281 C C . TRP A 1 156 ? -35.104 -4.857 18.249 1.00 82.88 156 TRP A C 1
ATOM 1283 O O . TRP A 1 156 ? -35.176 -5.993 18.719 1.00 82.88 156 TRP A O 1
ATOM 1293 N N . ASN A 1 157 ? -36.078 -3.958 18.405 1.00 83.62 157 ASN A N 1
ATOM 1294 C CA . ASN A 1 157 ? -37.298 -4.201 19.174 1.00 83.62 157 ASN A CA 1
ATOM 1295 C C . ASN A 1 157 ? -38.286 -5.164 18.497 1.00 83.62 157 ASN A C 1
ATOM 1297 O O . ASN A 1 157 ? -39.120 -5.737 19.199 1.00 83.62 157 ASN A O 1
ATOM 1301 N N . THR A 1 158 ? -38.206 -5.372 17.177 1.00 83.94 158 THR A N 1
ATOM 1302 C CA . THR A 1 158 ? -39.039 -6.367 16.475 1.00 83.94 158 THR A CA 1
ATOM 1303 C C . THR A 1 158 ? -38.541 -7.803 16.654 1.00 83.94 158 THR A C 1
ATOM 1305 O O . THR A 1 158 ? -39.303 -8.744 16.425 1.00 83.94 158 THR A O 1
ATOM 1308 N N . LYS A 1 159 ? -37.294 -8.012 17.105 1.00 78.56 159 LYS A N 1
ATOM 1309 C CA . LYS A 1 159 ? -36.791 -9.353 17.436 1.00 78.56 159 LYS A CA 1
ATOM 1310 C C . LYS A 1 159 ? -37.397 -9.836 18.763 1.00 78.56 159 LYS A C 1
ATOM 1312 O O . LYS A 1 159 ? -37.428 -9.072 19.731 1.00 78.56 159 LYS A O 1
ATOM 1317 N N . PRO A 1 160 ? -37.852 -11.102 18.858 1.00 72.94 160 PRO A N 1
ATOM 1318 C CA . PRO A 1 160 ? -38.420 -11.628 20.093 1.00 72.94 160 PRO A CA 1
ATOM 1319 C C . PRO A 1 160 ? -37.379 -11.543 21.212 1.00 72.94 160 PRO A C 1
ATOM 1321 O O . PRO A 1 160 ? -36.271 -12.074 21.090 1.00 72.94 160 PRO A O 1
ATOM 1324 N N . ARG A 1 161 ? -37.728 -10.859 22.307 1.00 67.31 161 ARG A N 1
ATOM 1325 C CA . ARG A 1 161 ? -36.864 -10.762 23.487 1.00 67.31 161 ARG A CA 1
ATOM 1326 C C . ARG A 1 161 ? -36.663 -12.170 24.040 1.00 67.31 161 ARG A C 1
ATOM 1328 O O . ARG A 1 161 ? -37.611 -12.782 24.527 1.00 67.31 161 ARG A O 1
ATOM 1335 N N . ARG A 1 162 ? -35.435 -12.693 23.975 1.00 63.53 162 ARG A N 1
ATOM 1336 C CA . ARG A 1 162 ? -35.062 -13.884 24.745 1.00 63.53 162 ARG A CA 1
ATOM 1337 C C . ARG A 1 162 ? -35.059 -13.488 26.217 1.00 63.53 162 ARG A C 1
ATOM 1339 O O . ARG A 1 162 ? -34.078 -12.940 26.711 1.00 63.53 162 ARG A O 1
ATOM 1346 N N . PHE A 1 163 ? -36.169 -13.732 26.901 1.00 55.91 163 PHE A N 1
ATOM 1347 C CA . PHE A 1 163 ? -36.165 -13.815 28.352 1.00 55.91 163 PHE A CA 1
ATOM 1348 C C . PHE A 1 163 ? -35.383 -15.085 28.698 1.00 55.91 163 PHE A C 1
ATOM 1350 O O . PHE A 1 163 ? -35.856 -16.190 28.447 1.00 55.91 163 PHE A O 1
ATOM 1357 N N . LEU A 1 164 ? -34.144 -14.926 29.163 1.00 51.91 164 LEU A N 1
ATOM 1358 C CA . LEU A 1 164 ? -33.435 -16.008 29.838 1.00 51.91 164 LEU A CA 1
ATOM 1359 C C . LEU A 1 164 ? -34.154 -16.202 31.177 1.00 51.91 164 LEU A C 1
ATOM 1361 O O . LEU A 1 164 ? -34.033 -15.353 32.060 1.00 51.91 164 LEU A O 1
ATOM 1365 N N . VAL A 1 165 ? -34.989 -17.240 31.244 1.00 40.53 165 VAL A N 1
ATOM 1366 C CA . VAL A 1 165 ? -35.572 -17.776 32.482 1.00 40.53 165 VAL A CA 1
ATOM 1367 C C . VAL A 1 165 ? -34.562 -18.720 33.114 1.00 40.53 165 VAL A C 1
ATOM 1369 O O . VAL A 1 165 ? -33.942 -19.488 32.342 1.00 40.53 165 VAL A O 1
#

InterPro domains:
  IPR008906 HAT, C-terminal dimerisation domain [PF05699] (72-142)